Protein AF-A0AA35W7K0-F1 (afdb_monomer)

Sequence (68 aa):
MRVAIAEAELGDADEGEDPTVNRLETMAAERLGKEDAVLVTSGTQGNMVAILSQCHRATPSSSVGTPT

InterPro domains:
  IPR001597 Aromatic amino acid beta-eliminating lyase/threonine aldolase [PF01212] (1-58)
  IPR015421 Pyridoxal phosphate-dependent transferase, major domain [G3DSA:3.40.640.10] (1-67)
  IPR015424 Pyridoxal phosphate-dependent transferase [SSF53383] (1-57)

Foldseek 3Di:
DVVCVVPAQQDDVVVPPGPVQQVVFVVVCVVVVHPTGHDDPDPVVVVVCVCPVPDDDDDPDPPPDDDD

Mean predicted aligned error: 6.66 Å

Solvent-accessible surface area (backbone atoms only — not comparable to full-atom values): 4425 Å² total; per-residue (Å²): 104,73,66,59,63,75,68,51,64,79,50,49,65,92,82,68,59,14,61,51,57,53,50,51,21,53,53,49,8,61,76,68,74,44,96,64,55,80,89,63,99,40,71,70,55,46,54,51,51,50,50,60,76,75,46,80,82,81,74,82,65,97,72,74,76,75,88,125

pLDDT: mean 91.28, std 13.81, range [49.25, 98.69]

Structure (mmCIF, N/CA/C/O backbone):
data_AF-A0AA35W7K0-F1
#
_entry.id   AF-A0AA35W7K0-F1
#
loop_
_atom_site.group_PDB
_atom_site.id
_atom_site.type_symbol
_atom_site.label_atom_id
_atom_site.label_alt_id
_atom_site.label_comp_id
_atom_site.label_asym_id
_atom_site.label_entity_id
_atom_site.label_seq_id
_atom_site.pdbx_PDB_ins_code
_atom_site.Cartn_x
_atom_site.Cartn_y
_atom_site.Cartn_z
_atom_site.occupancy
_atom_site.B_iso_or_equiv
_atom_site.auth_seq_id
_atom_site.auth_comp_id
_atom_site.auth_asym_id
_atom_site.auth_atom_id
_atom_site.pdbx_PDB_model_num
ATOM 1 N N . MET A 1 1 ? 3.528 -13.228 -11.676 1.00 92.19 1 MET A N 1
ATOM 2 C CA . MET A 1 1 ? 4.008 -12.157 -10.775 1.00 92.19 1 MET A CA 1
ATOM 3 C C . MET A 1 1 ? 5.252 -11.470 -11.323 1.00 92.19 1 MET A C 1
ATOM 5 O O . MET A 1 1 ? 5.125 -10.322 -11.695 1.00 92.19 1 MET A O 1
ATOM 9 N N . ARG A 1 2 ? 6.415 -12.134 -11.445 1.00 97.62 2 ARG A N 1
ATOM 10 C CA . ARG A 1 2 ? 7.652 -11.473 -11.926 1.00 97.62 2 ARG A CA 1
ATOM 11 C C . ARG A 1 2 ? 7.523 -10.823 -13.311 1.00 97.62 2 ARG A C 1
ATOM 13 O O . ARG A 1 2 ? 7.915 -9.679 -13.457 1.00 97.62 2 ARG A O 1
ATOM 20 N N . VAL A 1 3 ? 6.928 -11.528 -14.277 1.00 98.25 3 VAL A N 1
ATOM 21 C CA . VAL A 1 3 ? 6.646 -10.988 -15.622 1.00 98.25 3 VAL A CA 1
ATOM 22 C C . VAL A 1 3 ? 5.710 -9.776 -15.539 1.00 98.25 3 VAL A C 1
ATOM 24 O O . VAL A 1 3 ? 6.069 -8.706 -15.994 1.00 98.25 3 VAL A O 1
ATOM 27 N N . ALA A 1 4 ? 4.586 -9.900 -14.824 1.00 97.06 4 ALA A N 1
ATOM 28 C CA . ALA A 1 4 ? 3.639 -8.797 -14.634 1.00 97.06 4 ALA A CA 1
ATOM 29 C C . ALA A 1 4 ? 4.243 -7.553 -13.952 1.00 97.06 4 ALA A C 1
ATOM 31 O O . ALA A 1 4 ? 3.840 -6.448 -14.272 1.00 97.06 4 ALA A O 1
ATOM 32 N N . ILE A 1 5 ? 5.191 -7.723 -13.021 1.00 97.44 5 ILE A N 1
ATOM 33 C CA . ILE A 1 5 ? 5.920 -6.598 -12.408 1.00 97.44 5 ILE A CA 1
ATOM 34 C C . ILE A 1 5 ? 6.854 -5.948 -13.432 1.00 97.44 5 ILE A C 1
ATOM 36 O O . ILE A 1 5 ? 6.938 -4.731 -13.487 1.00 97.44 5 ILE A O 1
ATOM 40 N N . ALA A 1 6 ? 7.555 -6.753 -14.234 1.00 97.88 6 ALA A N 1
ATOM 41 C CA . ALA A 1 6 ? 8.485 -6.250 -15.242 1.00 97.88 6 ALA A CA 1
ATOM 42 C C . ALA A 1 6 ? 7.785 -5.543 -16.417 1.00 97.88 6 ALA A C 1
ATOM 44 O O . ALA A 1 6 ? 8.395 -4.699 -17.062 1.00 97.88 6 ALA A O 1
ATOM 45 N N . GLU A 1 7 ? 6.532 -5.900 -16.696 1.00 97.94 7 GLU A N 1
ATOM 46 C CA . GLU A 1 7 ? 5.724 -5.359 -17.796 1.00 97.94 7 GLU A CA 1
ATOM 47 C C . GLU A 1 7 ? 4.736 -4.271 -17.347 1.00 97.94 7 GLU A C 1
ATOM 49 O O . GLU A 1 7 ? 3.992 -3.747 -18.173 1.00 97.94 7 GLU A O 1
ATOM 54 N N . ALA A 1 8 ? 4.679 -3.950 -16.052 1.00 97.44 8 ALA A N 1
ATOM 55 C CA . ALA A 1 8 ? 3.774 -2.932 -15.536 1.00 97.44 8 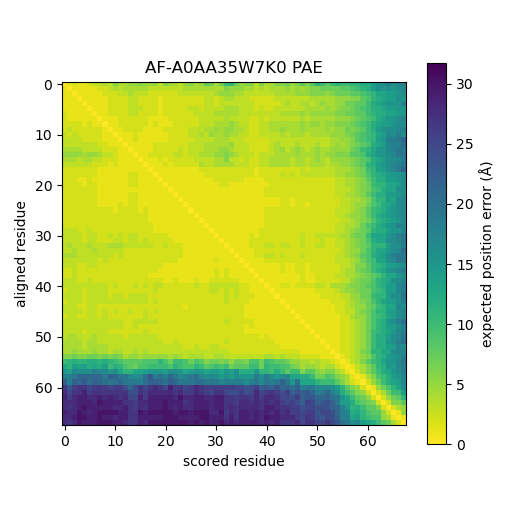ALA A CA 1
ATOM 56 C C . ALA A 1 8 ? 4.146 -1.540 -16.069 1.00 97.44 8 ALA A C 1
ATOM 58 O O . ALA A 1 8 ? 5.313 -1.151 -16.057 1.00 97.44 8 ALA A O 1
ATOM 59 N N . GLU A 1 9 ? 3.140 -0.782 -16.501 1.00 97.31 9 GLU A N 1
ATOM 60 C CA . GLU A 1 9 ? 3.298 0.639 -16.803 1.00 97.31 9 GLU A CA 1
ATOM 61 C C . GLU A 1 9 ? 3.573 1.397 -15.500 1.00 97.31 9 GLU A C 1
ATOM 63 O O . GLU A 1 9 ? 2.891 1.167 -14.500 1.00 97.31 9 GLU A O 1
ATOM 68 N N . LEU A 1 10 ? 4.579 2.270 -15.516 1.00 96.25 10 LEU A N 1
ATOM 69 C CA . LEU A 1 10 ? 5.026 3.045 -14.359 1.00 96.25 10 LEU A CA 1
ATOM 70 C C . LEU A 1 10 ? 4.815 4.534 -14.617 1.00 96.25 10 LEU A C 1
ATOM 72 O O . LEU A 1 10 ? 4.880 4.983 -15.764 1.00 96.25 10 LEU A O 1
ATOM 76 N N . GLY A 1 11 ? 4.634 5.289 -13.543 1.00 96.56 11 GLY A N 1
ATOM 77 C CA . GLY A 1 11 ? 4.580 6.746 -13.556 1.00 96.56 11 GLY A CA 1
ATOM 78 C C . GLY A 1 11 ? 5.031 7.318 -12.217 1.00 96.56 11 GLY A C 1
ATOM 79 O O . GLY A 1 11 ? 5.632 6.613 -11.404 1.00 96.56 11 GLY A O 1
ATOM 80 N N . ASP A 1 12 ? 4.757 8.598 -11.993 1.00 96.38 12 ASP A N 1
ATOM 81 C CA . ASP A 1 12 ? 4.983 9.223 -10.692 1.00 96.38 12 ASP A CA 1
ATOM 82 C C . ASP A 1 12 ? 3.761 8.998 -9.790 1.00 96.38 12 ASP A C 1
ATOM 84 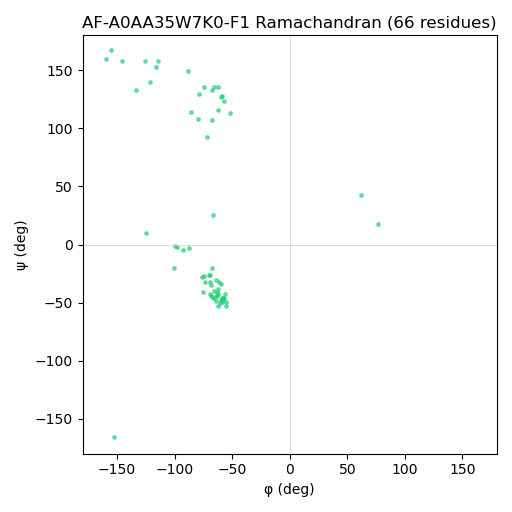O O . ASP A 1 12 ? 2.663 9.476 -10.073 1.00 96.38 12 ASP A O 1
ATOM 88 N N . ALA A 1 13 ? 3.930 8.233 -8.713 1.00 93.44 13 ALA A N 1
ATOM 89 C CA . ALA A 1 13 ? 2.840 7.940 -7.787 1.00 93.44 13 ALA A CA 1
ATOM 90 C C . ALA A 1 13 ? 2.490 9.132 -6.876 1.00 93.44 13 ALA A C 1
ATOM 92 O O . ALA A 1 13 ? 1.339 9.236 -6.457 1.00 93.44 13 ALA A O 1
ATOM 93 N N . ASP A 1 14 ? 3.434 10.036 -6.593 1.00 93.44 14 ASP A N 1
ATOM 94 C CA . ASP A 1 14 ? 3.184 11.205 -5.741 1.00 93.44 14 ASP A CA 1
ATOM 95 C C 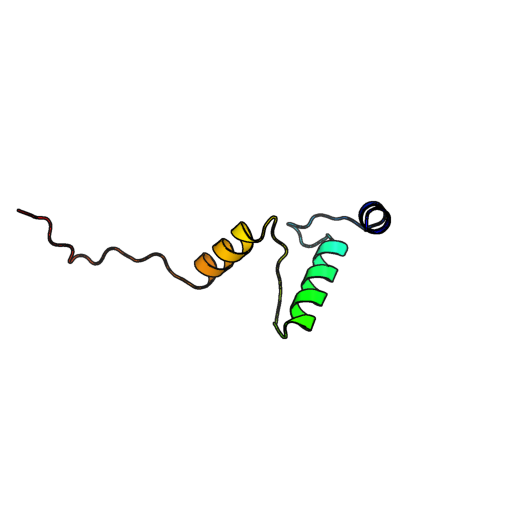. ASP A 1 14 ? 2.337 12.254 -6.486 1.00 93.44 14 ASP A C 1
ATOM 97 O O . ASP A 1 14 ? 1.505 12.929 -5.876 1.00 93.44 14 ASP A O 1
ATOM 101 N N . GLU A 1 15 ? 2.501 12.353 -7.811 1.00 94.38 15 GLU A N 1
ATOM 102 C CA . GLU A 1 15 ? 1.667 13.198 -8.682 1.00 94.38 15 GLU A CA 1
ATOM 103 C C . GLU A 1 15 ? 0.393 12.489 -9.195 1.00 94.38 15 GLU A C 1
ATOM 105 O O . GLU A 1 15 ? -0.450 13.114 -9.841 1.00 94.38 15 GLU A O 1
ATOM 110 N N . GLY A 1 16 ? 0.202 11.201 -8.874 1.00 94.50 16 GLY A N 1
ATOM 111 C CA . GLY A 1 16 ? -0.966 10.408 -9.289 1.00 94.50 16 GLY A CA 1
ATOM 112 C C . GLY A 1 16 ? -0.929 9.935 -10.749 1.00 94.50 16 GLY A C 1
ATOM 113 O O . GLY A 1 16 ? -1.957 9.556 -11.315 1.00 94.50 16 GLY A O 1
ATOM 114 N N . GLU A 1 17 ? 0.245 9.944 -11.373 1.00 97.56 17 GLU A N 1
ATOM 115 C CA . GLU A 1 17 ? 0.463 9.590 -12.775 1.00 97.56 17 GLU A CA 1
ATOM 116 C C . GLU A 1 17 ? 0.837 8.112 -12.981 1.00 97.56 17 GLU A C 1
ATOM 118 O O . GLU A 1 17 ? 0.944 7.670 -14.124 1.00 97.56 17 GLU A O 1
ATOM 123 N N . ASP A 1 18 ? 1.020 7.320 -11.914 1.00 98.44 18 ASP A N 1
ATOM 124 C CA . ASP A 1 18 ? 1.305 5.883 -12.029 1.00 98.44 18 ASP A CA 1
ATOM 125 C C . ASP A 1 18 ? 0.024 5.055 -12.298 1.00 98.44 18 ASP A C 1
ATOM 127 O O . ASP A 1 18 ? -0.803 4.845 -11.400 1.00 98.44 18 ASP A O 1
ATOM 131 N N . PRO A 1 19 ? -0.160 4.514 -13.521 1.00 97.88 19 PRO A N 1
ATOM 132 C CA . PRO A 1 19 ? -1.387 3.810 -13.891 1.00 97.88 19 PRO A CA 1
ATOM 133 C C . PRO A 1 19 ? -1.536 2.459 -13.179 1.00 97.88 19 PRO A C 1
ATOM 135 O O . PRO A 1 19 ? -2.656 1.970 -12.989 1.00 97.88 19 PRO A O 1
ATOM 138 N N . THR A 1 20 ? -0.427 1.829 -12.781 1.00 98.12 20 THR A N 1
ATOM 139 C CA . THR A 1 20 ? -0.458 0.540 -12.090 1.00 98.12 20 THR A CA 1
ATOM 140 C C . THR A 1 20 ? -0.891 0.714 -10.639 1.00 98.12 20 THR A C 1
ATOM 142 O O . THR A 1 20 ? -1.703 -0.089 -10.165 1.00 98.12 20 THR A O 1
ATOM 145 N N . VAL A 1 21 ? -0.407 1.762 -9.962 1.00 98.25 21 VAL A N 1
ATOM 146 C CA . VAL A 1 21 ? -0.839 2.142 -8.606 1.00 98.25 21 VAL A CA 1
ATOM 147 C C . VAL A 1 21 ? -2.322 2.508 -8.604 1.00 98.25 21 VAL A C 1
ATOM 149 O O . VAL A 1 21 ? -3.097 1.849 -7.907 1.00 98.25 21 VAL A O 1
ATOM 152 N N . ASN A 1 22 ? -2.746 3.422 -9.483 1.00 98.31 22 ASN A N 1
ATOM 153 C CA . ASN A 1 22 ? -4.138 3.882 -9.566 1.00 98.31 22 ASN A CA 1
ATOM 154 C C . ASN A 1 22 ? -5.124 2.720 -9.781 1.00 98.31 22 ASN A C 1
ATOM 156 O O . ASN A 1 22 ? -6.183 2.633 -9.149 1.00 98.31 22 ASN A O 1
ATOM 160 N N . ARG A 1 23 ? -4.772 1.771 -10.661 1.00 98.12 23 ARG A N 1
ATOM 161 C CA . ARG A 1 23 ? -5.590 0.576 -10.912 1.00 98.12 23 ARG A CA 1
ATOM 162 C C . ARG A 1 23 ? -5.665 -0.339 -9.690 1.00 98.12 23 ARG A C 1
ATOM 164 O O . ARG A 1 23 ? -6.718 -0.926 -9.436 1.00 98.12 23 ARG A O 1
ATOM 171 N N . LEU A 1 24 ? -4.557 -0.516 -8.968 1.00 98.19 24 LEU A N 1
ATOM 172 C CA . LEU A 1 24 ? -4.523 -1.350 -7.767 1.00 98.19 24 LEU A CA 1
ATOM 173 C C . LEU A 1 24 ? -5.405 -0.761 -6.664 1.00 98.19 24 LEU A C 1
ATOM 175 O O . LEU A 1 24 ? -6.181 -1.501 -6.058 1.00 98.19 24 LEU A O 1
ATOM 179 N N . GLU A 1 25 ? -5.303 0.543 -6.435 1.00 98.50 25 GLU A N 1
ATOM 180 C CA . GLU A 1 25 ? -6.085 1.274 -5.438 1.00 98.50 25 GLU A CA 1
ATOM 181 C C . GLU A 1 25 ? -7.578 1.246 -5.772 1.00 98.50 25 GLU A C 1
ATOM 183 O O . GLU A 1 25 ? -8.372 0.790 -4.948 1.00 98.50 25 GLU A O 1
ATOM 188 N N . THR A 1 26 ? -7.951 1.559 -7.018 1.00 98.56 26 THR A N 1
ATOM 189 C CA . THR A 1 26 ? -9.346 1.467 -7.492 1.00 98.56 26 THR A CA 1
ATOM 190 C C . THR A 1 26 ? -9.915 0.065 -7.265 1.00 98.56 26 THR A C 1
ATOM 192 O O . THR A 1 26 ? -10.968 -0.110 -6.653 1.00 98.56 26 THR A O 1
ATOM 195 N N . MET A 1 27 ? -9.180 -0.970 -7.686 1.00 98.69 27 MET A N 1
ATOM 196 C CA . MET A 1 27 ? -9.606 -2.356 -7.499 1.00 98.69 27 MET A CA 1
ATOM 197 C C . MET A 1 27 ? -9.739 -2.718 -6.009 1.00 98.69 27 MET A C 1
ATOM 199 O O . MET A 1 27 ? -10.625 -3.491 -5.638 1.00 98.69 27 MET A O 1
ATOM 203 N N . ALA A 1 28 ? -8.848 -2.225 -5.147 1.00 98.62 28 ALA A N 1
ATOM 204 C CA . ALA A 1 28 ? -8.907 -2.481 -3.713 1.00 98.62 28 ALA A CA 1
ATOM 205 C C . ALA A 1 28 ? -10.122 -1.799 -3.064 1.00 98.62 28 ALA A C 1
ATOM 207 O O . ALA A 1 28 ? -10.828 -2.451 -2.288 1.00 98.62 28 ALA A O 1
ATOM 208 N N . ALA A 1 29 ? -10.398 -0.541 -3.419 1.00 98.69 29 ALA A N 1
ATOM 209 C CA . AL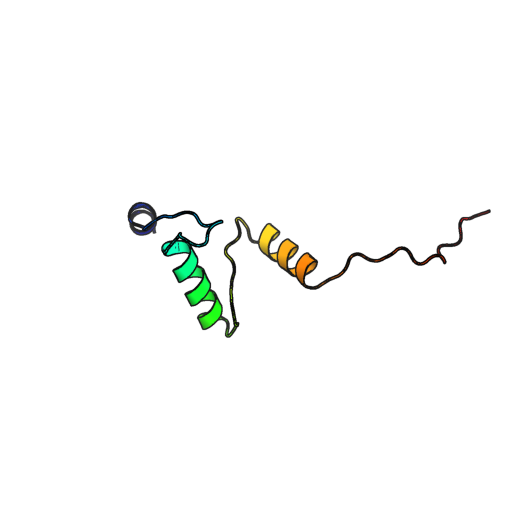A A 1 29 ? -11.563 0.213 -2.964 1.00 98.69 29 ALA A CA 1
ATOM 210 C C . ALA A 1 29 ? -12.871 -0.499 -3.345 1.00 98.69 29 ALA A C 1
ATOM 212 O O . ALA A 1 29 ? -13.695 -0.793 -2.473 1.00 98.69 29 ALA A O 1
ATOM 213 N N . GLU A 1 30 ? -13.008 -0.904 -4.612 1.00 98.62 30 GLU A N 1
ATOM 214 C CA . GLU A 1 30 ? -14.169 -1.648 -5.114 1.00 98.62 30 GLU A CA 1
ATOM 215 C C . GLU A 1 30 ? -14.368 -2.979 -4.378 1.00 98.62 30 GLU A C 1
ATOM 217 O O . GLU A 1 30 ? -15.468 -3.293 -3.918 1.00 98.62 30 GLU A O 1
ATOM 222 N N . ARG A 1 31 ? -13.295 -3.767 -4.216 1.00 98.62 31 ARG A N 1
ATOM 223 C CA . ARG A 1 31 ? -13.359 -5.081 -3.552 1.00 98.62 31 ARG A CA 1
ATOM 224 C C . ARG A 1 31 ? -13.757 -4.990 -2.083 1.00 98.62 31 ARG A C 1
ATOM 226 O O . ARG A 1 31 ? -14.342 -5.937 -1.561 1.00 98.62 31 ARG A O 1
ATOM 233 N N . LEU A 1 32 ? -13.407 -3.893 -1.415 1.00 98.19 32 LEU A N 1
ATOM 234 C CA . LEU A 1 32 ? -13.675 -3.676 0.007 1.00 98.19 32 LEU A CA 1
ATOM 235 C C . LEU A 1 32 ? -14.926 -2.822 0.262 1.00 98.19 32 LEU A C 1
ATOM 237 O O . LEU A 1 32 ? -15.279 -2.607 1.424 1.00 98.19 32 LEU A O 1
ATOM 241 N N . GLY A 1 33 ? -15.596 -2.345 -0.793 1.00 98.38 33 GLY A N 1
ATOM 242 C CA . GLY A 1 33 ? -16.761 -1.467 -0.686 1.00 98.38 33 GLY A CA 1
ATOM 243 C C . GLY A 1 33 ? -16.429 -0.137 -0.007 1.00 98.38 33 GLY A C 1
ATOM 244 O O . GLY A 1 33 ? -17.159 0.299 0.887 1.00 98.38 33 GLY A O 1
ATOM 245 N N . LYS A 1 34 ? -15.289 0.462 -0.364 1.00 98.25 34 LYS A N 1
ATOM 246 C CA . LYS A 1 34 ? -14.820 1.764 0.133 1.00 98.25 34 LYS A CA 1
ATOM 247 C C . LYS A 1 34 ? -14.792 2.781 -1.000 1.00 98.25 34 LYS A C 1
ATOM 249 O O . LYS A 1 34 ? -14.763 2.405 -2.164 1.00 98.25 34 LYS A O 1
ATOM 254 N N . GLU A 1 35 ? -14.830 4.056 -0.632 1.00 98.38 35 GLU A N 1
ATOM 255 C CA . GLU A 1 35 ? -14.785 5.162 -1.595 1.00 98.38 35 GLU A CA 1
ATOM 256 C C . GLU A 1 35 ? -13.420 5.258 -2.280 1.00 98.38 35 GLU A C 1
ATOM 258 O O . GLU A 1 35 ? -13.364 5.567 -3.464 1.00 98.38 35 GLU A O 1
ATOM 263 N N . ASP A 1 36 ? -12.343 4.951 -1.551 1.00 97.88 36 ASP A N 1
ATOM 264 C CA . ASP A 1 36 ? -10.972 5.047 -2.045 1.00 97.88 36 ASP A CA 1
ATOM 265 C C . ASP A 1 36 ? -10.027 4.094 -1.285 1.00 97.88 36 ASP A C 1
ATOM 267 O O . ASP A 1 36 ? -10.392 3.536 -0.237 1.00 97.88 36 ASP A O 1
ATOM 271 N N . ALA A 1 37 ? -8.814 3.901 -1.804 1.00 98.06 37 ALA A N 1
ATOM 272 C CA . ALA A 1 37 ? -7.741 3.130 -1.183 1.00 98.06 37 ALA A CA 1
ATOM 273 C C . ALA A 1 37 ? -6.368 3.740 -1.495 1.00 98.06 37 ALA A C 1
ATOM 275 O O . ALA A 1 37 ? -6.204 4.437 -2.481 1.00 98.06 37 ALA A O 1
ATOM 276 N N . VAL A 1 38 ? -5.366 3.439 -0.665 1.00 97.62 38 VAL A N 1
ATOM 277 C CA . VAL A 1 38 ? -3.995 3.933 -0.856 1.00 97.62 38 VAL A CA 1
ATOM 278 C C . VAL A 1 38 ? -2.976 2.808 -0.680 1.00 97.62 38 VAL A C 1
ATOM 280 O O . VAL A 1 38 ? -3.054 2.026 0.278 1.00 97.62 38 VAL A O 1
ATOM 283 N N . LEU A 1 39 ? -2.019 2.706 -1.601 1.00 97.75 39 LEU A N 1
ATOM 284 C CA . LEU A 1 39 ? -0.901 1.777 -1.536 1.00 97.75 39 LEU A CA 1
ATOM 285 C C . LEU A 1 39 ? 0.175 2.318 -0.590 1.00 97.75 39 LEU A C 1
ATOM 287 O O . LEU A 1 39 ? 0.648 3.443 -0.701 1.00 97.75 39 LEU A O 1
ATOM 291 N N . VAL A 1 40 ? 0.611 1.472 0.338 1.00 98.19 40 VAL A N 1
ATOM 292 C CA . VAL A 1 40 ? 1.675 1.781 1.301 1.00 98.19 40 VAL A CA 1
ATOM 293 C C . VAL A 1 40 ? 2.771 0.725 1.244 1.00 98.19 40 VAL A C 1
ATOM 295 O O . VAL A 1 40 ? 2.544 -0.418 0.847 1.00 98.19 40 VAL A O 1
ATOM 298 N N . THR A 1 41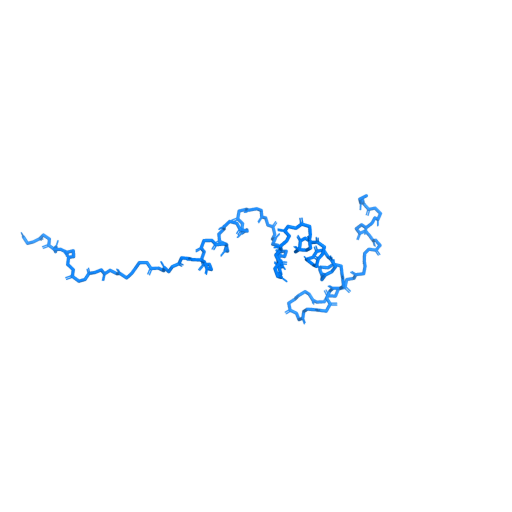 ? 3.972 1.086 1.697 1.00 97.56 41 THR A N 1
ATOM 299 C CA . THR A 1 41 ? 5.169 0.230 1.597 1.00 97.56 41 THR A CA 1
ATOM 300 C C . THR A 1 41 ? 5.104 -1.026 2.469 1.00 97.56 41 THR A C 1
ATOM 302 O O . THR A 1 41 ? 5.842 -1.984 2.244 1.00 97.56 41 THR A O 1
ATOM 305 N N . SER A 1 42 ? 4.245 -1.036 3.493 1.00 98.38 42 SER A N 1
ATOM 306 C CA . SER A 1 42 ? 4.087 -2.168 4.406 1.00 98.38 42 SER A CA 1
ATOM 307 C C . SER A 1 42 ? 2.751 -2.140 5.147 1.00 98.38 42 SER A C 1
ATOM 309 O O . SER A 1 42 ? 2.148 -1.083 5.340 1.00 98.38 42 SER A O 1
ATOM 311 N N . GLY A 1 43 ? 2.330 -3.296 5.669 1.00 97.94 43 GLY A N 1
ATOM 312 C CA . GLY A 1 43 ? 1.161 -3.375 6.553 1.00 97.94 43 GLY A CA 1
ATOM 313 C C . GLY A 1 43 ? 1.322 -2.556 7.841 1.00 97.94 43 GLY A C 1
ATOM 314 O O . GLY A 1 43 ? 0.356 -1.973 8.325 1.00 97.94 43 GLY A O 1
ATOM 315 N N . THR A 1 44 ? 2.547 -2.439 8.367 1.00 98.56 44 THR A N 1
ATOM 316 C CA . THR A 1 44 ? 2.836 -1.586 9.532 1.00 98.56 44 THR A CA 1
ATOM 317 C C . THR A 1 44 ? 2.573 -0.114 9.223 1.00 98.56 44 THR A C 1
ATOM 319 O O . THR A 1 44 ? 1.932 0.564 10.026 1.00 98.56 44 THR A O 1
ATOM 322 N N . GLN A 1 45 ? 3.015 0.374 8.056 1.00 98.38 45 GLN A N 1
ATOM 323 C CA . GLN A 1 45 ? 2.716 1.738 7.614 1.00 98.38 45 GLN A CA 1
ATOM 324 C C . GLN A 1 45 ? 1.208 1.932 7.428 1.00 98.38 45 GLN A C 1
ATOM 326 O O . GLN A 1 45 ? 0.678 2.930 7.898 1.00 98.38 45 GLN A O 1
ATOM 331 N N . GLY A 1 46 ? 0.507 0.963 6.829 1.00 98.31 46 GLY A N 1
ATOM 332 C CA . GLY A 1 46 ? -0.947 1.030 6.642 1.00 98.31 46 GLY A CA 1
ATOM 333 C C . GLY A 1 46 ? -1.714 1.169 7.957 1.00 98.31 46 GLY A C 1
ATOM 334 O O . GLY A 1 46 ? -2.555 2.055 8.092 1.00 98.31 46 GLY A O 1
ATOM 335 N N . ASN A 1 47 ? -1.366 0.363 8.964 1.00 98.00 47 ASN A N 1
ATOM 336 C CA . ASN A 1 47 ? -1.967 0.473 10.296 1.00 98.00 47 ASN A CA 1
ATOM 337 C C . ASN A 1 47 ? -1.662 1.826 10.954 1.00 98.00 47 ASN A C 1
ATOM 339 O O . ASN A 1 47 ? -2.536 2.418 11.584 1.00 98.00 47 ASN A O 1
ATOM 343 N N . MET A 1 48 ? -0.433 2.325 10.809 1.00 97.81 48 MET A N 1
ATOM 344 C CA . MET A 1 48 ? -0.042 3.613 11.377 1.00 97.81 48 MET A CA 1
ATOM 345 C C . MET A 1 48 ? -0.785 4.777 10.713 1.00 97.81 48 MET A C 1
ATOM 347 O O . MET A 1 48 ? -1.315 5.626 11.424 1.00 97.81 48 MET A O 1
ATOM 351 N N . VAL A 1 49 ? -0.869 4.792 9.378 1.00 97.75 49 VAL A N 1
ATOM 352 C CA . VAL A 1 49 ? -1.637 5.791 8.619 1.00 97.75 49 VAL A CA 1
ATOM 353 C C . VAL A 1 49 ? -3.098 5.761 9.052 1.00 97.75 49 VAL A C 1
ATOM 355 O O . VAL A 1 49 ? -3.634 6.807 9.395 1.00 97.75 49 VAL A O 1
ATOM 358 N N . ALA A 1 50 ? -3.715 4.578 9.149 1.00 97.31 50 ALA A N 1
ATOM 359 C CA . ALA A 1 50 ? -5.094 4.453 9.613 1.00 97.31 50 ALA A CA 1
ATOM 360 C C . ALA A 1 50 ? -5.296 5.105 10.994 1.00 97.31 50 ALA A C 1
ATOM 362 O O . ALA A 1 50 ? -6.126 6.001 11.139 1.00 97.31 50 ALA A O 1
ATOM 363 N N . ILE A 1 51 ? -4.476 4.741 11.987 1.00 97.12 51 ILE A N 1
ATOM 364 C CA . ILE A 1 51 ? -4.564 5.313 13.339 1.00 97.12 51 ILE A CA 1
ATOM 365 C C . ILE A 1 51 ? -4.394 6.836 13.311 1.00 97.12 51 ILE A C 1
ATOM 367 O O . ILE A 1 51 ? -5.170 7.543 13.944 1.00 97.12 51 ILE A O 1
ATOM 371 N N . LEU A 1 52 ? -3.406 7.355 12.580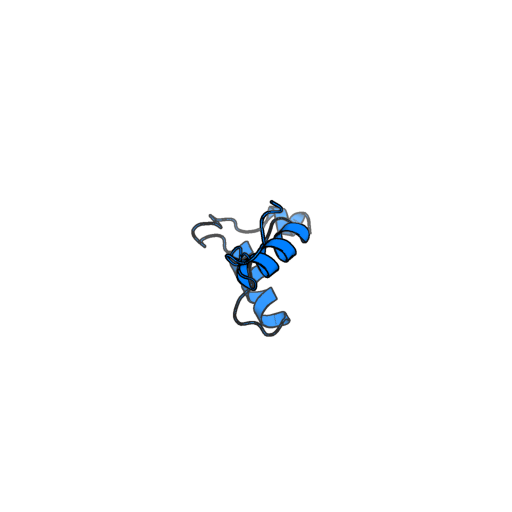 1.00 96.12 52 LEU A N 1
ATOM 372 C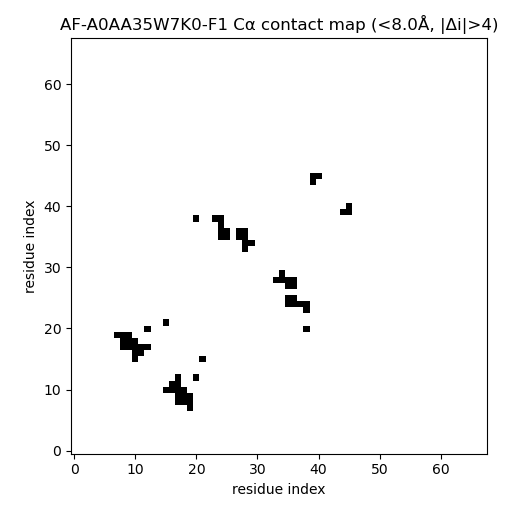 CA . LEU A 1 52 ? -3.137 8.794 12.526 1.00 96.12 52 LEU A CA 1
ATOM 373 C C . LEU A 1 52 ? -4.226 9.579 11.780 1.00 96.12 52 LEU A C 1
ATOM 375 O O . LEU A 1 52 ? -4.502 10.718 12.146 1.00 96.12 52 LEU A O 1
ATOM 379 N N . SER A 1 53 ? -4.864 8.985 10.771 1.00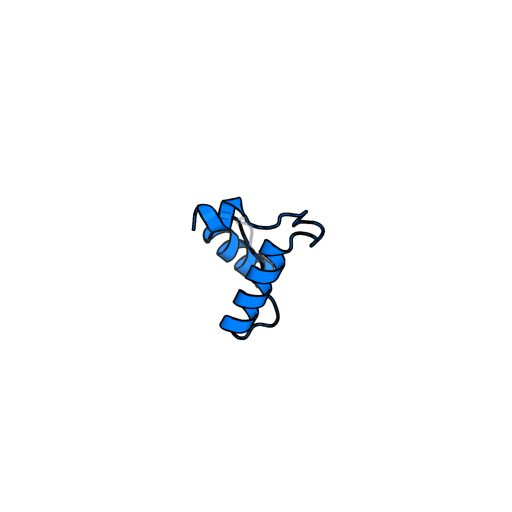 96.06 53 SER A N 1
ATOM 380 C CA . SER A 1 53 ? -5.979 9.601 10.042 1.00 96.06 53 SER A CA 1
ATOM 381 C C . SER A 1 53 ? -7.293 9.568 10.828 1.00 96.06 53 SER A C 1
ATOM 383 O O . SER A 1 53 ? -8.149 10.423 10.622 1.00 96.06 53 SER A O 1
ATOM 385 N N . GLN A 1 54 ? -7.478 8.582 11.711 1.00 96.38 54 GLN A N 1
ATOM 386 C CA . GL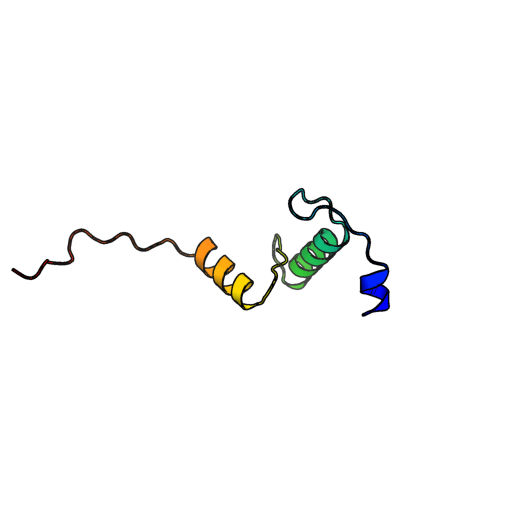N A 1 54 ? -8.729 8.376 12.454 1.00 96.38 54 GLN A CA 1
ATOM 387 C C . GLN A 1 54 ? -8.682 8.895 13.897 1.00 96.38 54 GLN A C 1
ATOM 389 O O . GLN A 1 54 ? -9.730 9.135 14.500 1.00 96.38 54 GLN A O 1
ATOM 394 N N . CYS A 1 55 ? -7.494 9.077 14.475 1.00 94.94 55 CYS A N 1
ATOM 395 C CA . CYS A 1 55 ? -7.316 9.504 15.858 1.00 94.94 55 CYS A CA 1
ATOM 396 C C . CYS A 1 55 ? -6.519 10.807 15.952 1.00 94.94 55 CYS A C 1
ATOM 398 O O . CYS A 1 55 ? -5.497 10.993 15.300 1.00 94.94 55 CYS A O 1
ATOM 400 N N . HIS A 1 56 ? -6.944 11.688 16.857 1.00 88.38 56 HIS A N 1
ATOM 401 C CA . HIS A 1 56 ? -6.205 12.906 17.171 1.00 88.38 56 HIS A CA 1
ATOM 402 C C . HIS A 1 56 ? -5.178 12.652 18.271 1.00 88.38 56 HIS A C 1
ATOM 404 O O . HIS A 1 56 ? -5.397 11.858 19.190 1.00 88.38 56 HIS A O 1
ATOM 410 N N . ARG A 1 57 ? -4.069 13.396 18.223 1.00 86.88 57 ARG A N 1
ATOM 411 C CA . ARG A 1 57 ? -3.126 13.446 19.339 1.00 86.88 57 ARG A CA 1
ATOM 412 C C . ARG A 1 57 ? -3.860 13.947 20.582 1.00 86.88 57 ARG A C 1
ATOM 414 O O . ARG A 1 57 ? -4.470 15.013 20.545 1.00 86.88 57 ARG A O 1
ATOM 421 N N . ALA A 1 58 ? -3.754 13.209 21.684 1.00 81.44 58 ALA A N 1
ATOM 422 C CA . ALA A 1 58 ? -4.259 13.679 22.966 1.00 81.44 58 ALA A CA 1
ATOM 423 C C . ALA A 1 58 ? -3.591 15.019 23.312 1.00 81.44 58 ALA A C 1
ATOM 425 O O . ALA A 1 58 ? -2.360 15.128 23.352 1.00 81.44 58 ALA A O 1
ATOM 426 N N . THR A 1 59 ? -4.398 16.052 23.534 1.00 75.06 59 THR A N 1
ATOM 427 C CA . THR A 1 59 ? -3.911 17.283 24.144 1.00 75.06 59 THR A CA 1
ATOM 428 C C . THR A 1 59 ? -3.696 17.008 25.632 1.00 75.06 59 THR A C 1
ATOM 430 O O . THR A 1 59 ? -4.533 16.352 26.257 1.00 75.06 59 THR A O 1
ATOM 433 N N . PRO A 1 60 ? -2.573 17.447 26.226 1.00 67.00 60 PRO A N 1
ATOM 434 C CA . PRO A 1 60 ? -2.424 17.349 27.668 1.00 67.00 60 PRO A CA 1
ATOM 435 C C . PRO A 1 60 ? -3.526 18.204 28.300 1.00 67.00 60 PRO A C 1
ATOM 437 O O . PRO A 1 60 ? -3.556 19.419 28.101 1.00 67.00 60 PRO A O 1
ATOM 440 N N . SER A 1 61 ? -4.455 17.581 29.029 1.00 64.06 61 SER A N 1
ATOM 441 C CA . SER A 1 61 ? -5.360 18.346 29.878 1.00 64.06 61 SER A CA 1
ATOM 442 C C . SER A 1 61 ? -4.506 19.058 30.926 1.00 64.06 61 SER A C 1
ATOM 444 O O . SER A 1 61 ? -3.605 18.470 31.528 1.00 64.06 61 SER A O 1
ATOM 446 N N . SER A 1 62 ? -4.786 20.335 31.164 1.00 55.31 62 SER A N 1
ATOM 447 C CA . SER A 1 62 ? -4.139 21.181 32.175 1.00 55.31 62 SER A CA 1
ATOM 448 C C . SER A 1 62 ? -4.428 20.746 33.625 1.00 55.31 62 SER A C 1
ATOM 450 O O . SER A 1 62 ? -4.399 21.563 34.537 1.00 55.31 62 SER A O 1
ATOM 452 N N . SER A 1 63 ? -4.742 19.468 33.850 1.00 55.88 63 SER A N 1
ATOM 453 C CA . SER A 1 63 ? -5.127 18.892 35.139 1.00 55.88 63 SER A CA 1
ATOM 454 C C . SER A 1 63 ? -4.259 17.706 35.559 1.00 55.88 63 SER A C 1
ATOM 456 O O . SER A 1 63 ? -4.600 17.026 36.526 1.00 55.88 63 SER A O 1
ATOM 458 N N . VAL A 1 64 ? -3.145 17.431 34.871 1.00 59.44 64 VAL A N 1
ATOM 459 C CA . VAL A 1 64 ? -2.102 16.580 35.455 1.00 59.44 64 VAL A CA 1
ATOM 460 C C . VAL A 1 64 ? -1.443 17.408 36.550 1.00 59.44 64 VAL A C 1
ATOM 462 O O . VAL A 1 64 ? -0.564 18.225 36.287 1.00 59.44 64 VAL A O 1
ATOM 465 N N . GLY A 1 65 ? -1.954 17.247 37.772 1.00 56.69 65 GLY A N 1
ATOM 466 C CA . GLY A 1 65 ? -1.379 17.830 38.971 1.00 56.69 65 GLY A CA 1
ATOM 467 C C . GLY A 1 65 ? 0.100 17.480 39.035 1.00 56.69 65 GLY A C 1
ATOM 468 O O . GLY A 1 65 ? 0.475 16.316 39.159 1.00 56.69 65 GLY A O 1
ATOM 469 N N . THR A 1 66 ? 0.941 18.498 38.905 1.00 49.25 66 THR A N 1
ATOM 470 C CA . THR A 1 66 ? 2.350 18.410 39.260 1.00 49.25 66 THR A CA 1
ATOM 471 C C . THR A 1 66 ? 2.432 18.065 40.747 1.00 49.25 66 THR A C 1
ATOM 473 O O . THR A 1 66 ? 1.800 18.769 41.539 1.00 49.25 66 THR A O 1
ATOM 476 N N . PRO A 1 67 ? 3.167 17.017 41.152 1.00 59.56 67 PRO A N 1
ATOM 477 C CA . PRO A 1 67 ? 3.398 16.760 42.564 1.00 59.56 67 PRO A CA 1
ATOM 478 C C . PRO A 1 67 ? 4.281 17.886 43.120 1.00 59.56 67 PRO A C 1
ATOM 480 O O . PRO A 1 67 ? 5.457 17.984 42.771 1.00 59.56 67 PRO A O 1
ATOM 483 N N . THR A 1 68 ? 3.679 18.768 43.918 1.00 51.81 68 THR A N 1
ATOM 484 C CA . THR A 1 68 ? 4.376 19.566 44.938 1.00 51.81 68 THR A CA 1
ATOM 485 C C . THR A 1 68 ? 4.587 18.725 46.179 1.00 51.81 68 THR A C 1
ATOM 487 O O . THR A 1 68 ? 3.603 18.050 46.564 1.00 51.81 68 THR A O 1
#

Organism: Geodia barretti (NCBI:txid519541)

Radius of gyration: 19.39 Å; Cα contacts (8 Å, |Δi|>4): 34; chains: 1; bounding box: 25×33×63 Å

Secondary structure (DSSP, 8-state):
-HHHHHT-----TTTT--HHHHHHHHHHHHHHT-S-----S-HHHHHHHHHHHH-PPPP--TT-----